Protein AF-A0A2V8BEX7-F1 (afdb_monomer_lite)

Secondary structure (DSSP, 8-state):
---------------------PPPTHHHHHHHHHHHHHHHHHHHHHHHHT-------PPEEEEETTTTEEEEESSPPEEEEEEEEPTTS-EEEEEEEEEEETTEEEEEEEE--TTHHHHHHHHHHHHHHTT--GGGG---HHHHHHHHHHHHTT-

pLDDT: mean 79.44, std 22.46, range [29.56, 97.81]

Foldseek 3Di:
DDDDDDDDDDDDDDDDDDDDDDPDPVVVVVVVVVVVVVVVVVVVVVVVVVPDDPPPLDWDFDADPPLGDTDTDSDFWDKDWDWDQFPVGDTFIKIKTWDDDPPDIDIDIGTDLVCLQVRLVVQLVVCVVVVHDDPSSDRCSVVRVVCRVVRVVVD

Sequence (155 aa):
MSVSSERTSARDRQVSARSLFCLDHDDVKSLGGYIMRRISVMTAALILFLSGPSFAQEWIQYASRTDFFGVNFPSEPRVKDIVYSTEYGITLPGRVYSVENGPNRYSVTVVDYKDAERIHTARVEQCRKNGGEGDACQNDWRVDVQGAIVHASWK

Structure (mmCIF, N/CA/C/O backbone):
data_AF-A0A2V8BEX7-F1
#
_entry.id   AF-A0A2V8BEX7-F1
#
loop_
_atom_site.group_PDB
_atom_site.id
_atom_site.type_symbol
_atom_site.label_atom_id
_atom_site.label_alt_id
_atom_site.label_comp_id
_atom_site.label_asym_id
_atom_site.label_entity_id
_atom_site.label_seq_id
_atom_site.pdbx_PDB_ins_code
_atom_site.Cartn_x
_atom_site.Cartn_y
_atom_site.Cartn_z
_atom_site.occupancy
_atom_site.B_iso_or_equiv
_atom_site.auth_seq_id
_atom_site.auth_comp_id
_atom_site.auth_asym_id
_atom_site.auth_atom_id
_atom_site.pdbx_PDB_model_num
ATOM 1 N N . MET A 1 1 ? -91.916 -42.339 84.591 1.00 39.34 1 MET A N 1
ATOM 2 C CA . MET A 1 1 ? -90.718 -43.079 85.036 1.00 39.34 1 MET A CA 1
ATOM 3 C C . MET A 1 1 ? -89.620 -42.043 85.190 1.00 39.34 1 MET A C 1
ATOM 5 O O . MET A 1 1 ? -89.171 -41.519 84.188 1.00 39.34 1 MET A O 1
ATOM 9 N N . SER A 1 2 ? -89.434 -41.466 86.378 1.00 29.56 2 SER A N 1
ATOM 10 C CA . SER A 1 2 ? -88.770 -42.103 87.533 1.00 29.56 2 SER A CA 1
ATOM 11 C C . SER A 1 2 ? -87.310 -42.406 87.163 1.00 29.56 2 SER A C 1
ATOM 13 O O . SER A 1 2 ? -87.094 -43.092 86.179 1.00 29.56 2 SER A O 1
ATOM 15 N N . VAL A 1 3 ? -86.269 -41.987 87.877 1.00 36.22 3 VAL A N 1
ATOM 16 C CA . VAL A 1 3 ? -86.172 -41.590 89.284 1.00 36.22 3 VAL A CA 1
ATOM 17 C C . VAL A 1 3 ? -84.700 -41.194 89.540 1.00 36.22 3 VAL A C 1
ATOM 19 O O . VAL A 1 3 ? -83.822 -41.767 88.906 1.00 36.22 3 VAL A O 1
ATOM 22 N N . SER A 1 4 ? -84.484 -40.268 90.484 1.00 32.12 4 SER A N 1
ATOM 23 C CA . SER A 1 4 ? -83.349 -40.169 91.432 1.00 32.12 4 SER A CA 1
ATOM 24 C C . SER A 1 4 ? -81.902 -39.980 90.945 1.00 32.12 4 SER A C 1
ATOM 26 O O . SER A 1 4 ? -81.441 -40.651 90.038 1.00 32.12 4 SER A O 1
ATOM 28 N N . SER A 1 5 ? -81.166 -39.002 91.504 1.00 33.41 5 SER A N 1
ATOM 29 C CA . SER A 1 5 ? -80.487 -39.039 92.837 1.00 33.41 5 SER A CA 1
ATOM 30 C C . SER A 1 5 ? -79.248 -39.948 92.761 1.00 33.41 5 SER A C 1
ATOM 32 O O . SER A 1 5 ? -79.346 -41.031 92.215 1.00 33.41 5 SER A O 1
ATOM 34 N N . GLU A 1 6 ? -78.040 -39.666 93.244 1.00 39.34 6 GLU A N 1
ATOM 35 C CA . GLU A 1 6 ? -77.533 -38.831 94.335 1.00 39.34 6 GLU A CA 1
ATOM 36 C C . GLU A 1 6 ? -75.98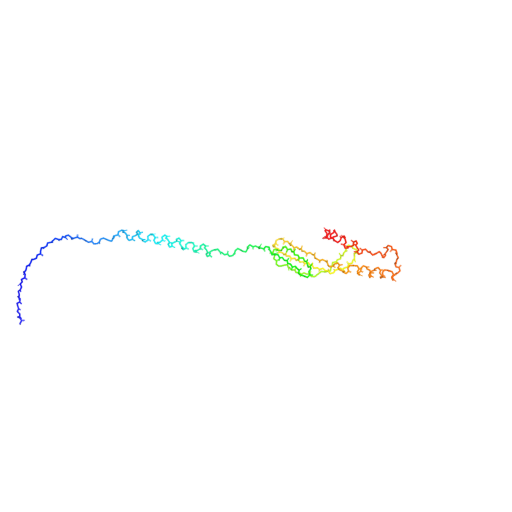0 -38.879 94.212 1.00 39.34 6 GLU A C 1
ATOM 38 O O . GLU A 1 6 ? -75.432 -39.894 93.800 1.00 39.34 6 GLU A O 1
ATOM 43 N N . ARG A 1 7 ? -75.243 -37.766 94.345 1.00 30.61 7 ARG A N 1
ATOM 44 C CA . ARG A 1 7 ? -74.437 -37.377 95.530 1.00 30.61 7 ARG A CA 1
ATOM 45 C C . ARG A 1 7 ? -73.227 -38.284 95.849 1.00 30.61 7 ARG A C 1
ATOM 47 O O . ARG A 1 7 ? -73.402 -39.398 96.316 1.00 30.61 7 ARG A O 1
ATOM 54 N N . THR A 1 8 ? -72.008 -37.736 95.722 1.00 35.47 8 THR A N 1
ATOM 55 C CA . THR A 1 8 ? -70.856 -37.771 96.678 1.00 35.47 8 THR A CA 1
ATOM 56 C C . THR A 1 8 ? -69.641 -37.099 95.986 1.00 35.47 8 THR A C 1
ATOM 58 O O . THR A 1 8 ? -69.356 -37.409 94.841 1.00 35.47 8 THR A O 1
ATOM 61 N N . SER A 1 9 ? -69.049 -35.987 96.463 1.00 32.09 9 SER A N 1
ATOM 62 C CA . SER A 1 9 ? -68.231 -35.788 97.685 1.00 32.09 9 SER A CA 1
ATOM 63 C C . SER A 1 9 ? -66.954 -36.656 97.640 1.00 32.09 9 SER A C 1
ATOM 65 O O . SER A 1 9 ? -67.093 -37.860 97.529 1.00 32.09 9 SER A O 1
ATOM 67 N N . ALA A 1 10 ? -65.701 -36.190 97.724 1.00 34.59 10 ALA A N 1
ATOM 68 C CA . ALA A 1 10 ? -65.135 -34.939 98.217 1.00 34.59 10 ALA A CA 1
ATOM 69 C C . ALA A 1 10 ? -63.669 -34.751 97.735 1.00 34.59 10 ALA A C 1
ATOM 71 O O . ALA A 1 10 ? -62.983 -35.724 97.458 1.00 34.59 10 ALA A O 1
ATOM 72 N N . ARG A 1 11 ? -63.235 -33.478 97.719 1.00 35.12 11 ARG A N 1
ATOM 73 C CA . ARG A 1 11 ? -61.923 -32.893 98.107 1.00 35.12 11 ARG A CA 1
ATOM 74 C C . ARG A 1 11 ? -60.600 -33.637 97.836 1.00 35.12 11 ARG A C 1
ATOM 76 O O . ARG A 1 11 ? -60.308 -34.614 98.500 1.00 35.12 11 ARG A O 1
ATOM 83 N N . ASP A 1 12 ? -59.725 -32.955 97.090 1.00 37.94 12 ASP A N 1
ATOM 84 C CA . ASP A 1 12 ? -58.493 -32.305 97.601 1.00 37.94 12 ASP A CA 1
ATOM 85 C C . ASP A 1 12 ? -58.117 -31.142 96.646 1.00 37.94 12 ASP A C 1
ATOM 87 O O . ASP A 1 12 ? -58.040 -31.330 95.437 1.00 37.94 12 ASP A O 1
ATOM 91 N N . ARG A 1 13 ? -58.249 -29.856 97.030 1.00 38.00 13 ARG A N 1
ATOM 92 C CA . ARG A 1 13 ? -57.177 -28.930 97.498 1.00 38.00 13 ARG A CA 1
ATOM 93 C C . ARG A 1 13 ? -55.795 -29.243 96.887 1.00 38.00 13 ARG A C 1
ATOM 95 O O . ARG A 1 13 ? -55.316 -30.347 97.031 1.00 38.00 13 ARG A O 1
ATOM 102 N N . GLN A 1 14 ? -55.054 -28.323 96.265 1.00 34.56 14 GLN A N 1
ATOM 103 C CA . GLN A 1 14 ? -54.941 -26.880 96.493 1.00 34.56 14 GLN A CA 1
ATOM 104 C C . GLN A 1 14 ? -54.053 -26.241 95.396 1.00 34.56 14 GLN A C 1
ATOM 106 O O . GLN A 1 14 ? -53.056 -26.845 95.028 1.00 34.56 14 GLN A O 1
ATOM 111 N N . VAL A 1 15 ? -54.364 -24.980 95.034 1.00 36.00 15 VAL A N 1
ATOM 112 C CA . VAL A 1 15 ? -53.428 -23.878 94.657 1.00 36.00 15 VAL A CA 1
ATOM 113 C C . VAL A 1 15 ? -52.703 -24.058 93.299 1.00 36.00 15 VAL A C 1
ATOM 115 O O . VAL A 1 15 ? -52.021 -25.038 93.080 1.00 36.00 15 VAL A O 1
ATOM 118 N N . SER A 1 16 ? -52.784 -23.173 92.298 1.00 36.16 16 SER A N 1
ATOM 119 C CA . SER A 1 16 ? -52.528 -21.729 92.332 1.00 36.16 16 SER A CA 1
ATOM 120 C C . SER A 1 16 ? -52.896 -21.066 90.990 1.00 36.16 16 SER A C 1
ATOM 122 O O . SER A 1 16 ? -52.659 -21.661 89.947 1.00 36.16 16 SER A O 1
ATOM 124 N N . ALA A 1 17 ? -53.429 -19.838 91.061 1.00 35.16 17 ALA A N 1
ATOM 125 C CA . ALA A 1 17 ? -53.391 -18.715 90.098 1.00 35.16 17 ALA A CA 1
ATOM 126 C C . ALA A 1 17 ? -53.402 -19.008 88.572 1.00 35.16 17 ALA A C 1
ATOM 128 O O . ALA A 1 17 ? -52.445 -19.523 88.013 1.00 35.16 17 ALA A O 1
ATOM 129 N N . ARG A 1 18 ? -54.495 -18.691 87.846 1.00 37.91 18 ARG A N 1
ATOM 130 C CA . ARG A 1 18 ? -54.720 -17.415 87.100 1.00 37.91 18 ARG A CA 1
ATOM 131 C C . ARG A 1 18 ? -53.495 -17.002 86.259 1.00 37.91 18 ARG A C 1
ATOM 133 O O . ARG A 1 18 ? -52.472 -16.666 86.827 1.00 37.91 18 ARG A O 1
ATOM 140 N N . SER A 1 19 ? -53.568 -16.889 84.931 1.00 37.59 19 SER A N 1
ATOM 141 C CA . SER A 1 19 ? -54.194 -15.744 84.247 1.00 37.59 19 SER A CA 1
ATOM 142 C C . SER A 1 19 ? -53.947 -15.818 82.726 1.00 37.59 19 SER A C 1
ATOM 144 O O . SER A 1 19 ? -52.983 -16.431 82.286 1.00 37.59 19 SER A O 1
ATOM 146 N N . LEU A 1 20 ? -54.830 -15.157 81.973 1.00 37.88 20 LEU A N 1
ATOM 147 C CA . LEU A 1 20 ? -54.904 -14.952 80.521 1.00 37.88 20 LEU A CA 1
ATOM 148 C C . LEU A 1 20 ? -53.563 -14.768 79.776 1.00 37.88 20 LEU A C 1
ATOM 150 O O . LEU A 1 20 ? -52.714 -13.983 80.190 1.00 37.88 20 LEU A O 1
ATOM 154 N N . PHE A 1 21 ? -53.476 -15.399 78.599 1.00 40.91 21 PHE A N 1
ATOM 155 C CA . PHE A 1 21 ? -52.478 -15.162 77.552 1.00 40.91 21 PHE A CA 1
ATOM 156 C C . PHE A 1 21 ? -52.620 -13.749 76.952 1.00 40.91 21 PHE A C 1
ATOM 158 O O . PHE A 1 21 ? -53.577 -13.469 76.229 1.00 40.91 21 PHE A O 1
ATOM 165 N N . CYS A 1 22 ? -51.643 -12.881 77.213 1.00 40.16 22 CYS A N 1
ATOM 166 C CA . CYS A 1 22 ? -51.273 -11.789 76.312 1.00 40.16 22 CYS A CA 1
ATOM 167 C C . CYS A 1 22 ? -50.301 -12.360 75.269 1.00 40.16 22 CYS A C 1
ATOM 169 O O . CYS A 1 22 ? -49.424 -13.142 75.629 1.00 40.16 22 CYS A O 1
ATOM 171 N N . LEU A 1 23 ? -50.461 -11.999 73.992 1.00 43.62 23 LEU A N 1
ATOM 172 C CA . LEU A 1 23 ? -49.490 -12.348 72.951 1.00 43.62 23 LEU A CA 1
ATOM 173 C C . LEU A 1 23 ? -48.137 -11.719 73.295 1.00 43.62 23 LEU A C 1
ATOM 175 O O . LEU A 1 23 ? -48.050 -10.516 73.550 1.00 43.62 23 LEU A O 1
ATOM 179 N N . ASP A 1 24 ? -47.121 -12.570 73.346 1.00 43.44 24 ASP A N 1
ATOM 180 C CA . ASP A 1 24 ? -45.777 -12.241 73.786 1.00 43.44 24 ASP A CA 1
ATOM 181 C C . ASP A 1 24 ? -45.043 -11.370 72.745 1.00 43.44 24 ASP A C 1
ATOM 183 O O . ASP A 1 24 ? -45.212 -11.513 71.533 1.00 43.44 24 ASP A O 1
ATOM 187 N N . HIS A 1 25 ? -44.243 -10.423 73.230 1.00 46.72 25 HIS A N 1
ATOM 188 C CA . HIS A 1 25 ? -43.478 -9.452 72.444 1.00 46.72 25 HIS A CA 1
ATOM 189 C C . HIS A 1 25 ? -42.249 -10.089 71.756 1.00 46.72 25 HIS A C 1
ATOM 191 O O . HIS A 1 25 ? -41.618 -9.463 70.897 1.00 46.72 25 HIS A O 1
ATOM 197 N N . ASP A 1 26 ? -41.916 -11.335 72.102 1.00 50.94 26 ASP A N 1
ATOM 198 C CA . ASP A 1 26 ? -40.718 -12.028 71.627 1.00 50.94 26 ASP A CA 1
ATOM 199 C C . ASP A 1 26 ? -40.809 -12.588 70.189 1.00 50.94 26 ASP A C 1
ATOM 201 O O . ASP A 1 26 ? -39.773 -12.760 69.537 1.00 50.94 26 ASP A O 1
ATOM 205 N N . ASP A 1 27 ? -42.006 -12.744 69.608 1.00 48.22 27 ASP A N 1
ATOM 206 C CA . ASP A 1 27 ? -42.163 -13.177 68.204 1.00 48.22 27 ASP A CA 1
ATOM 207 C C . ASP A 1 27 ? -41.704 -12.112 67.183 1.00 48.22 27 ASP A C 1
ATOM 209 O O . ASP A 1 27 ? -41.227 -12.435 66.090 1.00 48.22 27 ASP A O 1
ATOM 213 N N . VAL A 1 28 ? -41.763 -10.822 67.537 1.00 49.16 28 VAL A N 1
ATOM 214 C CA . VAL A 1 28 ? -41.407 -9.714 66.624 1.00 49.16 28 VAL A CA 1
ATOM 215 C C . VAL A 1 28 ? -39.890 -9.599 66.424 1.00 49.16 28 VAL A C 1
ATOM 217 O O . VAL A 1 28 ? -39.423 -9.294 65.323 1.00 49.16 28 VAL A O 1
ATOM 220 N N . LYS A 1 29 ? -39.093 -9.885 67.463 1.00 47.31 29 LYS A N 1
ATOM 221 C CA . LYS A 1 29 ? -37.620 -9.811 67.390 1.00 47.31 29 LYS A CA 1
ATOM 222 C C . LYS A 1 29 ? -37.028 -10.939 66.551 1.00 47.31 29 LYS A C 1
ATOM 224 O O . LYS A 1 29 ? -36.067 -10.712 65.817 1.00 47.31 29 LYS A O 1
ATOM 229 N N . SER A 1 30 ? -37.630 -12.127 66.630 1.00 47.28 30 SER A N 1
ATOM 230 C CA . SER A 1 30 ? -37.234 -13.304 65.858 1.00 47.28 30 SER A CA 1
ATOM 231 C C . SER A 1 30 ? -37.358 -13.018 64.357 1.00 47.28 30 SER A C 1
ATOM 233 O O . SER A 1 30 ? -36.361 -13.106 63.641 1.00 47.28 30 SER A O 1
ATOM 235 N N . LEU A 1 31 ? -38.512 -12.520 63.883 1.00 52.56 31 LEU A N 1
ATOM 236 C CA . LEU A 1 31 ? -38.722 -12.168 62.469 1.00 52.56 31 LEU A CA 1
ATOM 237 C C . LEU A 1 31 ? -37.717 -11.133 61.926 1.00 52.56 31 LEU A C 1
ATOM 239 O O . LEU A 1 31 ? -37.268 -11.272 60.787 1.00 52.56 31 LEU A O 1
ATOM 243 N N . GLY A 1 32 ? -37.316 -10.135 62.720 1.00 52.88 32 GLY A N 1
ATOM 244 C CA . GLY A 1 32 ? -36.394 -9.077 62.283 1.00 52.88 32 GLY A CA 1
ATOM 245 C C . GLY A 1 32 ? -35.014 -9.585 61.836 1.00 52.88 32 GLY A C 1
ATOM 246 O O . GLY A 1 32 ? -34.455 -9.078 60.861 1.00 52.88 32 GLY A O 1
ATOM 247 N N . GLY A 1 33 ? -34.490 -10.632 62.483 1.00 57.06 33 GLY A N 1
ATOM 248 C CA . GLY A 1 33 ? -33.195 -11.235 62.142 1.00 57.06 33 GLY A CA 1
ATOM 249 C C . GLY A 1 33 ? -33.215 -12.039 60.836 1.00 57.06 33 GLY A C 1
ATOM 250 O O . GLY A 1 33 ? -32.315 -11.905 60.002 1.00 57.06 33 GLY A O 1
ATOM 251 N N . TYR A 1 34 ? -34.268 -12.834 60.608 1.00 59.47 34 TYR A N 1
ATOM 252 C CA . TYR A 1 34 ? -34.429 -13.585 59.354 1.00 59.47 34 TYR A CA 1
ATOM 253 C C . TYR A 1 34 ? -34.734 -12.650 58.179 1.00 59.47 34 TYR A C 1
ATOM 255 O O . TYR A 1 34 ? -34.225 -12.868 57.079 1.00 59.47 34 TYR A O 1
ATOM 263 N N . ILE A 1 35 ? -35.518 -11.591 58.407 1.00 62.81 35 ILE A N 1
ATOM 264 C CA . ILE A 1 35 ? -35.879 -10.595 57.391 1.00 62.81 35 ILE A CA 1
ATOM 265 C C . ILE A 1 35 ? -34.654 -9.772 56.964 1.00 62.81 35 ILE A C 1
ATOM 267 O O . ILE A 1 35 ? -34.419 -9.652 55.764 1.00 62.81 35 ILE A O 1
ATOM 271 N N . MET A 1 36 ? -33.809 -9.291 57.888 1.00 57.88 36 MET A N 1
ATOM 272 C CA . MET A 1 36 ? -32.587 -8.541 57.531 1.00 57.88 36 MET A CA 1
ATOM 273 C C . MET A 1 36 ? -31.606 -9.368 56.688 1.00 57.88 36 MET A C 1
ATOM 275 O O . MET A 1 36 ? -31.071 -8.879 55.691 1.00 57.88 36 MET A O 1
ATOM 279 N N . ARG A 1 37 ? -31.424 -10.651 57.028 1.00 67.50 37 ARG A N 1
ATOM 280 C CA . ARG A 1 37 ? -30.571 -11.573 56.263 1.00 67.50 37 ARG A CA 1
ATOM 281 C C . ARG A 1 37 ? -31.147 -11.875 54.877 1.00 67.50 37 ARG A C 1
ATOM 283 O O . ARG A 1 37 ? -30.396 -11.961 53.913 1.00 67.50 37 ARG A O 1
ATOM 290 N N . ARG A 1 38 ? -32.471 -12.014 54.753 1.00 67.62 38 ARG A N 1
ATOM 291 C CA . ARG A 1 38 ? -33.133 -12.268 53.461 1.00 67.62 38 ARG A CA 1
ATOM 292 C C . ARG A 1 38 ? -33.143 -11.037 52.564 1.00 67.62 38 ARG A C 1
ATOM 294 O O . ARG A 1 38 ? -32.867 -11.181 51.381 1.00 67.62 38 ARG A O 1
ATOM 301 N N . ILE A 1 39 ? -33.399 -9.849 53.111 1.00 75.94 39 ILE A N 1
ATOM 302 C CA . ILE A 1 39 ? -33.344 -8.592 52.354 1.00 75.94 39 ILE A CA 1
ATOM 303 C C . ILE A 1 39 ? -31.930 -8.372 51.820 1.00 75.94 39 ILE A C 1
ATOM 305 O O . ILE A 1 39 ? -31.790 -8.085 50.639 1.00 75.94 39 ILE A O 1
ATOM 309 N N . SER A 1 40 ? -30.896 -8.592 52.642 1.00 72.81 40 SER A N 1
ATOM 310 C CA . SER A 1 40 ? -29.493 -8.476 52.219 1.00 72.81 40 SER A CA 1
ATOM 311 C C . SER A 1 40 ? -29.121 -9.453 51.096 1.00 72.81 40 SER A C 1
ATOM 313 O O . SER A 1 40 ? -28.426 -9.073 50.156 1.00 72.81 40 SER A O 1
ATOM 315 N N . VAL A 1 41 ? -29.609 -10.697 51.152 1.00 80.44 41 VAL A N 1
ATOM 316 C CA . VAL A 1 41 ? -29.383 -11.682 50.080 1.00 80.44 41 VAL A CA 1
ATOM 317 C C . VAL A 1 41 ? -30.141 -11.298 48.808 1.00 80.44 41 VAL A C 1
ATOM 319 O O . VAL A 1 41 ? -29.602 -11.438 47.714 1.00 80.44 41 VAL A O 1
ATOM 322 N N . MET A 1 42 ? -31.363 -10.777 48.935 1.00 81.12 42 MET A N 1
ATOM 323 C CA . MET A 1 42 ? -32.168 -10.339 47.791 1.00 81.12 42 MET A CA 1
ATOM 324 C C . MET A 1 42 ? -31.580 -9.099 47.115 1.00 81.12 42 MET A C 1
ATOM 326 O O . MET A 1 42 ? -31.524 -9.056 45.889 1.00 81.12 42 MET A O 1
ATOM 330 N N . THR A 1 43 ? -31.083 -8.119 47.875 1.00 79.88 43 THR A N 1
ATOM 331 C CA . THR A 1 43 ? -30.384 -6.958 47.306 1.00 79.88 43 THR A CA 1
ATOM 332 C C . THR A 1 43 ? -29.061 -7.354 46.660 1.00 79.88 43 THR A C 1
ATOM 334 O O . THR A 1 43 ? -28.779 -6.894 45.556 1.00 79.88 43 THR A O 1
ATOM 337 N N . ALA A 1 44 ? -28.282 -8.250 47.274 1.00 80.50 44 ALA A N 1
ATOM 338 C CA . ALA A 1 44 ? -27.053 -8.767 46.670 1.00 80.50 44 ALA A CA 1
ATOM 339 C C . ALA A 1 44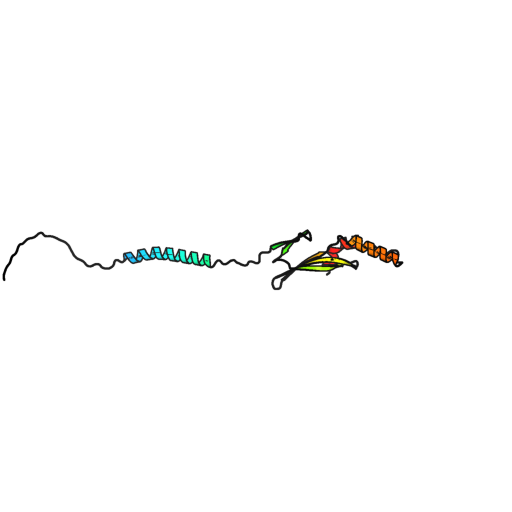 ? -27.323 -9.522 45.354 1.00 80.50 44 ALA A C 1
ATOM 341 O O . ALA A 1 44 ? -26.629 -9.301 44.362 1.00 80.50 44 ALA A O 1
ATOM 342 N N . ALA A 1 45 ? -28.362 -10.363 45.319 1.00 81.00 45 ALA A N 1
ATOM 343 C CA . ALA A 1 45 ? -28.781 -11.056 44.105 1.00 81.00 45 ALA A CA 1
ATOM 344 C C . ALA A 1 45 ? -29.218 -10.067 43.013 1.00 81.00 45 ALA A C 1
ATOM 346 O O . ALA A 1 45 ? -28.816 -10.209 41.862 1.00 81.00 45 ALA A O 1
ATOM 347 N N . LEU A 1 46 ? -29.980 -9.028 43.368 1.00 82.06 46 LEU A N 1
ATOM 348 C CA . LEU A 1 46 ? -30.447 -8.019 42.416 1.00 82.06 46 LEU A CA 1
ATOM 349 C C . LEU A 1 46 ? -29.288 -7.230 41.779 1.00 82.06 46 LEU A C 1
ATOM 351 O O . LEU A 1 46 ? -29.314 -6.981 40.578 1.00 82.06 46 LEU A O 1
ATOM 355 N N . ILE A 1 47 ? -28.247 -6.892 42.548 1.00 83.25 47 ILE A N 1
ATOM 356 C CA . ILE A 1 47 ? -27.038 -6.216 42.038 1.00 83.25 47 ILE A CA 1
ATOM 357 C C . ILE A 1 47 ? -26.270 -7.118 41.056 1.00 83.25 47 ILE A C 1
ATOM 359 O O . ILE A 1 47 ? -25.812 -6.650 40.012 1.00 83.25 47 ILE A O 1
ATOM 363 N N . LEU A 1 48 ? -26.172 -8.418 41.349 1.00 80.75 48 LEU A N 1
ATOM 364 C CA . LEU A 1 48 ? -25.558 -9.395 40.443 1.00 80.75 48 LEU A CA 1
ATOM 365 C C . LEU A 1 48 ? -26.346 -9.533 39.132 1.00 80.75 48 LEU A C 1
ATOM 367 O O . LEU A 1 48 ? -25.739 -9.603 38.070 1.00 80.75 48 LEU A O 1
ATOM 371 N N . PHE A 1 49 ? -27.681 -9.502 39.180 1.00 77.94 49 PHE A N 1
ATOM 372 C CA . PHE A 1 49 ? -28.518 -9.552 37.973 1.00 77.94 49 PHE A CA 1
ATOM 373 C C . PHE A 1 49 ? -28.485 -8.262 37.140 1.00 77.94 49 PHE A C 1
ATOM 375 O O . PHE A 1 49 ? -28.709 -8.314 35.934 1.00 77.94 49 PHE A O 1
ATOM 382 N N . LEU A 1 50 ? -28.177 -7.117 37.754 1.00 78.00 50 LEU A N 1
ATOM 383 C CA . LEU A 1 50 ? -27.986 -5.837 37.061 1.00 78.00 50 LEU A CA 1
ATOM 384 C C . LEU A 1 50 ? -26.591 -5.697 36.429 1.00 78.00 50 LEU A C 1
ATOM 386 O O . LEU A 1 50 ? -26.352 -4.750 35.679 1.00 78.00 50 LEU A O 1
ATOM 390 N N . SER A 1 51 ? -25.677 -6.637 36.692 1.00 69.81 51 SER A N 1
ATOM 391 C CA . SER A 1 51 ? -24.363 -6.702 36.047 1.00 69.81 51 SER A CA 1
ATOM 392 C C . SER A 1 51 ? -24.508 -7.248 34.620 1.00 69.81 51 SER A C 1
ATOM 394 O O . SER A 1 51 ? -24.213 -8.406 34.339 1.00 69.81 51 SER A O 1
ATOM 396 N N . GLY A 1 52 ? -25.029 -6.417 33.716 1.00 73.94 52 GLY A N 1
ATOM 397 C CA . GLY A 1 52 ? -25.054 -6.712 32.284 1.00 73.94 52 GLY A CA 1
ATOM 398 C C . GLY A 1 52 ? -23.646 -6.657 31.673 1.00 73.94 52 GLY A C 1
ATOM 399 O O . GLY A 1 52 ? -22.780 -5.953 32.200 1.00 73.94 52 GLY A O 1
ATOM 400 N N . PRO A 1 53 ? -23.389 -7.374 30.563 1.00 69.19 53 PRO A N 1
ATOM 401 C CA . PRO A 1 53 ? -22.125 -7.254 29.850 1.00 69.19 53 PRO A CA 1
ATOM 402 C C . PRO A 1 53 ? -21.922 -5.795 29.427 1.00 69.19 53 PRO A C 1
ATOM 404 O O . PRO A 1 53 ? -22.745 -5.216 28.717 1.00 69.19 53 PRO A O 1
ATOM 407 N N . SER A 1 54 ? -20.825 -5.191 29.877 1.00 67.69 54 SER A N 1
ATOM 408 C CA . SER A 1 54 ? -20.366 -3.923 29.325 1.00 67.69 54 SER A CA 1
ATOM 409 C C . SER A 1 54 ? -19.821 -4.211 27.933 1.00 67.69 54 SER A C 1
ATOM 411 O O . SER A 1 54 ? -18.819 -4.914 27.801 1.00 67.69 54 SER A O 1
ATOM 413 N N . PHE A 1 55 ? -20.456 -3.672 26.891 1.00 60.16 55 PHE A N 1
ATOM 414 C CA . PHE A 1 55 ? -19.821 -3.541 25.582 1.00 60.16 55 PHE A CA 1
ATOM 415 C C . PHE A 1 55 ? -18.738 -2.458 25.679 1.00 60.16 55 PHE A C 1
ATOM 417 O O . PHE A 1 55 ? -18.856 -1.377 25.107 1.00 60.16 55 PHE A O 1
ATOM 424 N N . ALA A 1 56 ? -17.680 -2.727 26.442 1.00 61.06 56 ALA A N 1
ATOM 425 C CA . ALA A 1 56 ? -16.420 -2.055 26.209 1.00 61.06 56 ALA A CA 1
ATOM 426 C C . ALA A 1 56 ? -16.004 -2.457 24.790 1.00 61.06 56 ALA A C 1
ATOM 428 O O . ALA A 1 56 ? -15.931 -3.647 24.489 1.00 61.06 56 ALA A O 1
ATOM 429 N N . GLN A 1 57 ? -15.819 -1.485 23.896 1.00 65.31 57 GLN A N 1
ATOM 430 C CA . GLN A 1 57 ? -15.252 -1.727 22.570 1.00 65.31 57 GLN A CA 1
ATOM 431 C C . GLN A 1 57 ? -13.820 -2.232 22.760 1.00 65.31 57 GLN A C 1
ATOM 433 O O . GLN A 1 57 ? -12.873 -1.448 22.840 1.00 65.31 57 GLN A O 1
ATOM 438 N N . GLU A 1 58 ? -13.676 -3.540 22.927 1.00 79.12 58 GLU A N 1
ATOM 439 C CA . GLU A 1 58 ? -12.377 -4.172 23.031 1.00 79.12 58 GLU A CA 1
ATOM 440 C C . GLU A 1 58 ? -11.709 -4.109 21.658 1.00 79.12 58 GLU A C 1
ATOM 442 O O . GLU A 1 58 ? -12.301 -4.465 20.637 1.00 79.12 58 GLU A O 1
ATOM 447 N N . TRP A 1 59 ? -10.478 -3.600 21.632 1.00 90.38 59 TRP A N 1
ATOM 448 C CA . TRP A 1 59 ? -9.667 -3.628 20.425 1.00 90.38 59 TRP A CA 1
ATOM 449 C C . TRP A 1 59 ? -9.335 -5.078 20.101 1.00 90.38 59 TRP A C 1
ATOM 451 O O . TRP A 1 59 ? -8.784 -5.797 20.932 1.00 90.38 59 TRP A O 1
ATOM 461 N N . ILE A 1 60 ? -9.639 -5.492 18.879 1.00 92.81 60 ILE A N 1
ATOM 462 C CA . ILE A 1 60 ? -9.293 -6.818 18.395 1.00 92.81 60 ILE A CA 1
ATOM 463 C C . ILE A 1 60 ? -7.877 -6.801 17.827 1.00 92.81 60 ILE A C 1
ATOM 465 O O . ILE A 1 60 ? -7.473 -5.856 17.145 1.00 92.81 60 ILE A O 1
ATOM 469 N N . GLN A 1 61 ? -7.132 -7.876 18.064 1.00 94.00 61 GLN A N 1
ATOM 470 C CA . GLN A 1 61 ? -5.886 -8.123 17.355 1.00 94.00 61 GLN A CA 1
ATOM 471 C C . GLN A 1 61 ? -6.216 -8.734 15.992 1.00 94.00 61 GLN A C 1
ATOM 473 O O . GLN A 1 61 ? -6.557 -9.911 15.886 1.00 94.00 61 GLN A O 1
ATOM 478 N N . TYR A 1 62 ? -6.126 -7.927 14.942 1.00 95.25 62 TYR A N 1
ATOM 479 C CA . TYR A 1 62 ? -6.354 -8.374 13.578 1.00 95.25 62 TYR A CA 1
ATOM 480 C C . TYR A 1 62 ? -5.047 -8.868 12.958 1.00 95.25 62 TYR A C 1
ATOM 482 O O . TYR A 1 62 ? -4.024 -8.187 13.024 1.00 95.25 62 TYR A O 1
ATOM 490 N N . ALA A 1 63 ? -5.082 -10.036 12.320 1.00 96.31 63 ALA A N 1
ATOM 491 C CA . ALA A 1 63 ? -3.945 -10.595 11.600 1.00 96.31 63 ALA A CA 1
ATOM 492 C C . ALA A 1 63 ? -4.362 -10.985 10.180 1.00 96.31 63 ALA A C 1
ATOM 494 O O . ALA A 1 63 ? -5.106 -11.949 9.981 1.00 96.31 63 ALA A O 1
ATOM 495 N N . SER A 1 64 ? -3.849 -10.267 9.179 1.00 95.44 64 SER A N 1
ATOM 496 C CA . SER A 1 64 ? -4.038 -10.652 7.783 1.00 95.44 64 SER A CA 1
ATOM 497 C C . SER A 1 64 ? -3.006 -11.705 7.407 1.00 95.44 64 SER A C 1
ATOM 499 O O . SER A 1 64 ? -1.818 -11.416 7.273 1.00 95.44 64 SER A O 1
ATOM 501 N N . ARG A 1 65 ? -3.464 -12.942 7.193 1.00 94.44 65 ARG A N 1
ATOM 502 C CA . ARG A 1 65 ? -2.607 -14.020 6.668 1.00 94.44 65 ARG A CA 1
ATOM 503 C C . ARG A 1 65 ? -2.203 -13.789 5.217 1.00 94.44 65 ARG A C 1
ATOM 505 O O . ARG A 1 65 ? -1.185 -14.316 4.790 1.00 94.44 65 ARG A O 1
ATOM 512 N N . THR A 1 66 ? -3.003 -13.035 4.469 1.00 93.75 66 THR A N 1
ATOM 513 C CA . THR A 1 66 ? -2.778 -12.820 3.038 1.00 93.75 66 THR A CA 1
ATOM 514 C C . THR A 1 66 ? -1.763 -11.715 2.771 1.00 93.75 66 THR A C 1
ATOM 516 O O . THR A 1 66 ? -1.048 -11.796 1.783 1.00 93.75 66 THR A O 1
ATOM 519 N N . ASP A 1 67 ? -1.708 -10.697 3.634 1.00 94.75 67 ASP A N 1
ATOM 520 C CA . ASP A 1 67 ? -0.751 -9.579 3.546 1.00 94.75 67 ASP A CA 1
ATOM 521 C C . ASP A 1 67 ? 0.360 -9.645 4.604 1.00 94.75 67 ASP A C 1
ATOM 523 O O . ASP A 1 67 ? 1.199 -8.754 4.680 1.00 94.75 67 ASP A O 1
ATOM 527 N N . PHE A 1 68 ? 0.368 -10.690 5.433 1.00 94.88 68 PHE A N 1
ATOM 528 C CA . PHE A 1 68 ? 1.403 -10.963 6.435 1.00 94.88 68 PHE A CA 1
ATOM 529 C C . PHE A 1 68 ? 1.648 -9.823 7.441 1.00 94.88 68 PHE A C 1
ATOM 531 O O . PHE A 1 68 ? 2.785 -9.581 7.843 1.00 94.88 68 PHE A O 1
ATOM 538 N N . PHE A 1 69 ? 0.587 -9.151 7.899 1.00 95.38 69 PHE A N 1
ATOM 539 C CA . PHE A 1 69 ? 0.679 -8.140 8.959 1.00 95.38 69 PHE A CA 1
ATOM 540 C C . PHE A 1 69 ? -0.299 -8.414 10.103 1.00 95.38 69 PHE A C 1
ATOM 542 O O . PHE A 1 69 ? -1.332 -9.065 9.925 1.00 95.38 69 PHE A O 1
ATOM 549 N N . GLY A 1 70 ? 0.028 -7.879 11.280 1.00 96.06 70 GLY A N 1
ATOM 550 C CA . GLY A 1 70 ? -0.843 -7.869 12.448 1.00 96.06 70 GLY A CA 1
ATOM 551 C C . GLY A 1 70 ? -0.926 -6.470 13.049 1.00 96.06 70 GLY A C 1
ATOM 552 O O . GLY A 1 70 ? 0.096 -5.804 13.204 1.00 96.06 70 GLY A O 1
ATOM 553 N N . VAL A 1 71 ? -2.135 -6.017 13.369 1.00 95.62 71 VAL A N 1
ATOM 554 C CA . VAL A 1 71 ? -2.399 -4.700 13.965 1.00 95.62 71 VAL A CA 1
ATOM 555 C C . VAL A 1 71 ? -3.675 -4.759 14.798 1.00 95.62 71 VAL A C 1
ATOM 557 O O . VAL A 1 71 ? -4.547 -5.589 14.552 1.00 95.62 71 VAL A O 1
ATOM 560 N N . ASN A 1 72 ? -3.809 -3.869 15.774 1.00 95.19 72 ASN A N 1
ATOM 561 C CA . ASN A 1 72 ? -5.048 -3.764 16.532 1.00 95.19 72 ASN A CA 1
ATOM 562 C C . ASN A 1 72 ? -6.045 -2.861 15.794 1.00 95.19 72 ASN A C 1
ATOM 564 O O . ASN A 1 72 ? -5.686 -1.767 15.359 1.00 95.19 72 ASN A O 1
ATOM 568 N N . PHE A 1 73 ? -7.299 -3.298 15.698 1.00 95.19 73 PHE A N 1
ATOM 569 C CA . PHE A 1 73 ? -8.419 -2.505 15.190 1.00 95.19 73 PHE A CA 1
ATOM 570 C C . PHE A 1 73 ? -9.558 -2.476 16.220 1.00 95.19 73 PHE A C 1
ATOM 572 O O . PHE A 1 73 ? -9.685 -3.403 17.014 1.00 95.19 73 PHE A O 1
ATOM 579 N N . PRO A 1 74 ? -10.425 -1.449 16.218 1.00 93.81 74 PRO A N 1
ATOM 580 C CA . PRO A 1 74 ? -11.558 -1.401 17.143 1.00 93.81 74 PRO A CA 1
ATOM 581 C C . PRO A 1 74 ? -12.694 -2.380 16.789 1.00 93.81 74 PRO A C 1
ATOM 583 O O . PRO A 1 74 ? -13.597 -2.580 17.594 1.00 93.81 74 PRO A O 1
ATOM 586 N N . SER A 1 75 ? -12.682 -2.960 15.588 1.00 92.69 75 SER A N 1
ATOM 587 C CA . SER A 1 75 ? -13.574 -4.036 15.143 1.00 92.69 75 SER A CA 1
ATOM 588 C C . SER A 1 75 ? -13.008 -4.690 13.876 1.00 92.69 75 SER A C 1
ATOM 590 O O . SER A 1 75 ? -11.955 -4.277 13.387 1.00 92.69 75 SER A O 1
ATOM 592 N N . GLU A 1 76 ? -13.685 -5.713 13.347 1.00 93.81 76 GLU A N 1
ATOM 593 C CA . GLU A 1 76 ? -13.270 -6.389 12.112 1.00 93.81 76 GLU A CA 1
ATOM 594 C C . GLU A 1 76 ? -13.203 -5.387 10.937 1.00 93.81 76 GLU A C 1
ATOM 596 O O . GLU A 1 76 ? -14.213 -4.745 10.615 1.00 93.81 76 GLU A O 1
ATOM 601 N N . PRO A 1 77 ? -12.037 -5.220 10.284 1.00 96.00 77 PRO A N 1
ATOM 602 C CA . PRO A 1 77 ? -11.880 -4.259 9.204 1.00 96.00 77 PRO A CA 1
ATOM 603 C C . PRO A 1 77 ? -12.599 -4.699 7.932 1.00 96.00 77 PRO A C 1
ATOM 605 O O . PRO A 1 77 ? -12.566 -5.858 7.522 1.00 96.00 77 PRO A O 1
ATOM 608 N N . ARG A 1 78 ? -13.180 -3.726 7.226 1.00 96.19 78 ARG A N 1
ATOM 609 C CA . ARG A 1 78 ? -13.627 -3.913 5.845 1.00 96.19 78 ARG A CA 1
ATOM 610 C C . ARG A 1 78 ? -12.405 -3.916 4.939 1.00 96.19 78 ARG A C 1
ATOM 612 O O . ARG A 1 78 ? -11.660 -2.935 4.918 1.00 96.19 78 ARG A O 1
ATOM 619 N N . VAL A 1 79 ? -12.233 -5.000 4.191 1.00 97.25 79 VAL A N 1
ATOM 620 C CA . VAL A 1 79 ? -11.139 -5.173 3.231 1.00 97.25 79 VAL A CA 1
ATOM 621 C C . VAL A 1 79 ? -11.625 -4.790 1.840 1.00 97.25 79 VAL A C 1
ATOM 623 O O . VAL A 1 79 ? -12.674 -5.257 1.396 1.00 97.25 79 VAL A O 1
ATOM 626 N N . LYS A 1 80 ? -10.868 -3.939 1.152 1.00 97.69 80 LYS A N 1
ATOM 627 C CA . LYS A 1 80 ? -11.144 -3.531 -0.225 1.00 97.69 80 LYS A CA 1
ATOM 628 C C . LYS A 1 80 ? -9.875 -3.605 -1.063 1.00 97.69 80 LYS A C 1
ATOM 630 O O . LYS A 1 80 ? -8.882 -2.973 -0.711 1.00 97.69 80 LYS A O 1
ATOM 635 N N . ASP A 1 81 ? -9.944 -4.305 -2.189 1.00 97.75 81 AS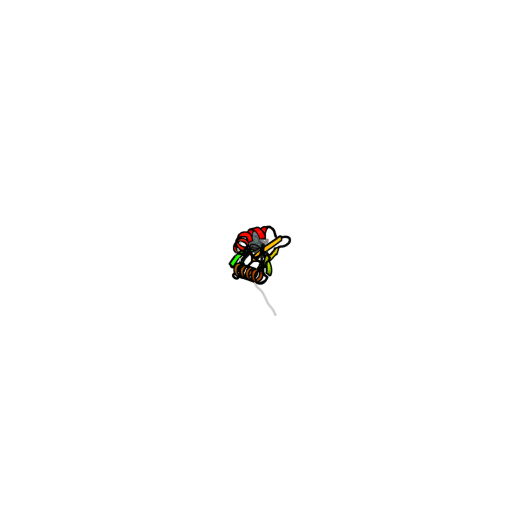P A N 1
ATOM 636 C CA . ASP A 1 81 ? -8.874 -4.299 -3.186 1.00 97.75 81 ASP A CA 1
ATOM 637 C C . ASP A 1 81 ? -8.800 -2.938 -3.889 1.00 97.75 81 ASP A C 1
ATOM 639 O O . ASP A 1 81 ? -9.817 -2.309 -4.209 1.00 97.75 81 ASP A O 1
ATOM 643 N N . ILE A 1 82 ? -7.577 -2.476 -4.121 1.00 96.81 82 ILE A N 1
ATOM 644 C CA . ILE A 1 82 ? -7.267 -1.212 -4.779 1.00 96.81 82 ILE A CA 1
ATOM 645 C C . ILE A 1 82 ? -6.167 -1.400 -5.820 1.00 96.81 82 ILE A C 1
ATOM 647 O O . ILE A 1 82 ? -5.342 -2.309 -5.740 1.00 96.81 82 ILE A O 1
ATOM 651 N N . VAL A 1 83 ? -6.135 -0.478 -6.777 1.00 97.00 83 VAL A N 1
ATOM 652 C CA . VAL A 1 83 ? -4.987 -0.277 -7.659 1.00 97.00 83 VAL A CA 1
ATOM 653 C C . VAL A 1 83 ? -4.230 0.940 -7.143 1.00 97.00 83 VAL A C 1
ATOM 655 O O . VAL A 1 83 ? -4.795 2.029 -7.043 1.00 97.00 83 VAL A O 1
ATOM 658 N N . TYR A 1 84 ? -2.967 0.748 -6.783 1.00 95.81 84 TYR A N 1
ATOM 659 C CA . TYR A 1 84 ? -2.104 1.780 -6.229 1.00 95.81 84 TYR A CA 1
ATOM 660 C C . TYR A 1 84 ? -1.127 2.284 -7.293 1.00 95.81 84 TYR A C 1
ATOM 662 O O . TYR A 1 84 ? -0.398 1.496 -7.889 1.00 95.81 84 TYR A O 1
ATOM 670 N N . SER A 1 85 ? -1.108 3.597 -7.526 1.00 95.25 85 SER A N 1
ATOM 671 C CA . SER A 1 85 ? -0.090 4.238 -8.367 1.00 95.25 85 SER A CA 1
ATOM 672 C C . SER A 1 85 ? 1.104 4.630 -7.510 1.00 95.25 85 SER A C 1
ATOM 674 O O . SER A 1 85 ? 0.928 5.415 -6.569 1.00 95.25 85 SER A O 1
ATOM 676 N N . THR A 1 86 ? 2.281 4.119 -7.867 1.00 95.25 86 THR A N 1
ATOM 677 C CA . THR A 1 86 ? 3.551 4.441 -7.205 1.00 95.25 86 THR A CA 1
ATOM 678 C C . THR A 1 86 ? 4.092 5.798 -7.650 1.00 95.25 86 THR A C 1
ATOM 680 O O . THR A 1 86 ? 3.560 6.413 -8.582 1.00 95.25 86 THR A O 1
ATOM 683 N N . GLU A 1 87 ? 5.149 6.265 -6.984 1.00 93.12 87 GLU A N 1
ATOM 684 C CA . GLU A 1 87 ? 5.833 7.520 -7.311 1.00 93.12 87 GLU A CA 1
ATOM 685 C C . GLU A 1 87 ? 6.360 7.509 -8.746 1.00 93.12 87 GLU A C 1
ATOM 687 O O . GLU A 1 87 ? 6.189 8.470 -9.494 1.00 93.12 87 GLU A O 1
ATOM 692 N N . TYR A 1 88 ? 6.925 6.374 -9.156 1.00 92.44 88 TYR A N 1
ATOM 693 C CA . TYR A 1 88 ? 7.508 6.203 -10.479 1.00 92.44 88 TYR A CA 1
ATOM 694 C C . TYR A 1 88 ? 6.481 5.775 -11.532 1.00 92.44 88 TYR A C 1
ATOM 696 O O . TYR A 1 88 ? 6.863 5.326 -12.611 1.00 92.44 88 TYR A O 1
ATOM 704 N N . GLY A 1 89 ? 5.181 5.918 -11.260 1.00 90.69 89 GLY A N 1
ATOM 705 C CA . GLY A 1 89 ? 4.122 5.813 -12.266 1.00 90.69 89 GLY A CA 1
ATOM 706 C C . GLY A 1 89 ? 3.801 4.394 -12.740 1.00 90.69 89 GLY A C 1
ATOM 707 O O . GLY A 1 89 ? 3.201 4.236 -13.805 1.00 90.69 89 GLY A O 1
ATOM 708 N N . ILE A 1 90 ? 4.182 3.358 -11.987 1.00 94.81 90 ILE A N 1
ATOM 709 C CA . ILE A 1 90 ? 3.642 2.008 -12.199 1.00 94.81 90 ILE A CA 1
ATOM 710 C C . ILE A 1 90 ? 2.381 1.804 -11.357 1.00 94.81 90 ILE A C 1
ATOM 712 O O . ILE A 1 90 ? 2.137 2.513 -10.379 1.00 94.81 90 ILE A O 1
ATOM 716 N N . THR A 1 91 ? 1.565 0.826 -11.748 1.00 95.94 91 THR A N 1
ATOM 717 C CA . THR A 1 91 ? 0.374 0.429 -10.992 1.00 95.94 91 THR A CA 1
ATOM 718 C C . THR A 1 91 ? 0.596 -0.929 -10.348 1.00 95.94 91 THR A C 1
ATOM 720 O O . THR A 1 91 ? 1.046 -1.871 -11.000 1.00 95.94 91 THR A O 1
ATOM 723 N N . LEU A 1 92 ? 0.288 -1.013 -9.058 1.00 97.00 92 LEU A N 1
ATOM 724 C CA . LEU A 1 92 ? 0.458 -2.204 -8.238 1.00 97.00 92 LEU A CA 1
ATOM 725 C C . LEU A 1 92 ? -0.867 -2.581 -7.569 1.00 97.00 92 LEU A C 1
ATOM 727 O O . LEU A 1 92 ? -1.663 -1.694 -7.237 1.00 97.00 92 LEU A O 1
ATOM 731 N N . PRO A 1 93 ? -1.131 -3.879 -7.356 1.00 97.50 93 PRO A N 1
ATOM 732 C CA . PRO A 1 93 ? -2.266 -4.302 -6.556 1.00 97.50 93 PRO A CA 1
ATOM 733 C C . PRO A 1 93 ? -2.029 -3.959 -5.081 1.00 97.50 93 PRO A C 1
ATOM 735 O O . PRO A 1 93 ? -0.912 -4.030 -4.564 1.00 97.50 93 PRO A O 1
ATOM 738 N N . GLY A 1 94 ? -3.097 -3.594 -4.384 1.00 96.75 94 GLY A N 1
ATOM 739 C CA . GLY A 1 94 ? -3.062 -3.348 -2.952 1.00 96.75 94 GLY A CA 1
ATOM 740 C C . GLY A 1 94 ? -4.415 -3.576 -2.302 1.00 96.75 94 GLY A C 1
ATOM 741 O O . GLY A 1 94 ? -5.416 -3.823 -2.973 1.00 96.75 94 GLY A O 1
ATOM 742 N N . ARG A 1 95 ? -4.448 -3.471 -0.978 1.00 97.81 95 ARG A N 1
ATOM 743 C CA . ARG A 1 95 ? -5.645 -3.626 -0.156 1.00 97.81 95 ARG A CA 1
ATOM 744 C C . ARG A 1 95 ? -5.724 -2.545 0.899 1.00 97.81 95 ARG A C 1
ATOM 746 O O . ARG A 1 95 ? -4.724 -2.194 1.516 1.00 97.81 95 ARG A O 1
ATOM 7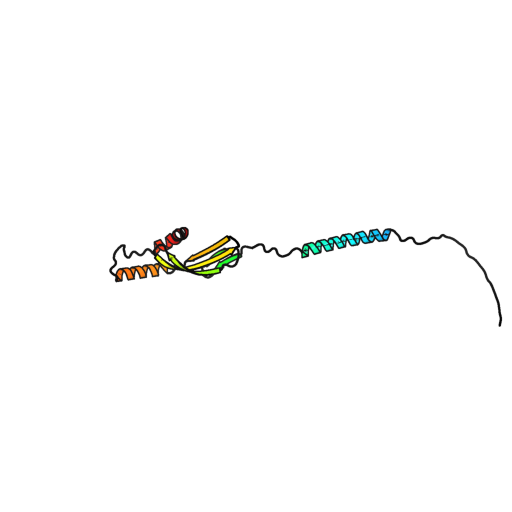53 N N . VAL A 1 96 ? -6.935 -2.054 1.128 1.00 97.38 96 VAL A N 1
ATOM 754 C CA . VAL A 1 96 ? -7.255 -1.142 2.224 1.00 97.38 96 VAL A CA 1
ATOM 755 C C . VAL A 1 96 ? -8.115 -1.882 3.235 1.00 97.38 96 VAL A C 1
ATOM 757 O O . VAL A 1 96 ? -9.202 -2.358 2.913 1.00 97.38 96 VAL A O 1
ATOM 760 N N . TYR A 1 97 ? -7.622 -1.943 4.464 1.00 97.56 97 TYR A N 1
ATOM 761 C CA . TYR A 1 97 ? -8.307 -2.441 5.647 1.00 97.56 97 TYR A CA 1
ATOM 762 C C . TYR A 1 97 ? -8.817 -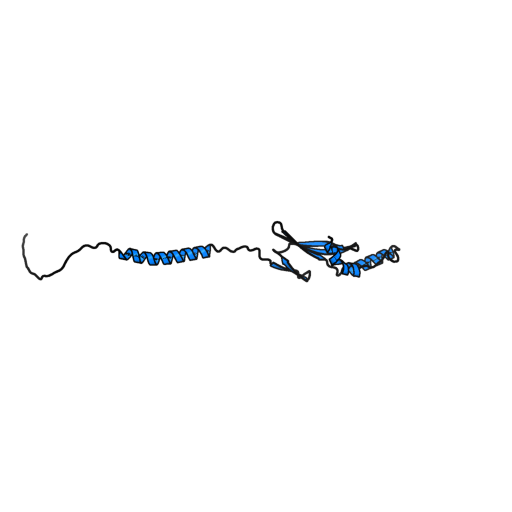1.231 6.411 1.00 97.56 97 TYR A C 1
ATOM 764 O O . TYR A 1 97 ? -8.009 -0.413 6.839 1.00 97.56 97 TYR A O 1
ATOM 772 N N . SER A 1 98 ? -10.131 -1.074 6.556 1.00 96.88 98 SER A N 1
ATOM 773 C CA . SER A 1 98 ? -10.710 0.134 7.155 1.00 96.88 98 SER A CA 1
ATOM 774 C C . SER A 1 98 ? -11.790 -0.163 8.186 1.00 96.88 98 SER A C 1
ATOM 776 O O . SER A 1 98 ? -12.610 -1.063 8.004 1.00 96.88 98 SER A O 1
ATOM 778 N N . VAL A 1 99 ? -11.802 0.628 9.257 1.00 96.56 99 VAL A N 1
ATOM 779 C CA . VAL A 1 99 ? -12.813 0.588 10.315 1.00 96.56 99 VAL A CA 1
ATOM 780 C C . VAL A 1 99 ? -13.312 1.998 10.595 1.00 96.56 99 VAL A C 1
ATOM 782 O O . VAL A 1 99 ? -12.526 2.927 10.791 1.00 96.56 99 VAL A O 1
ATOM 785 N N . GLU A 1 100 ? -14.632 2.143 10.645 1.00 94.56 100 GLU A N 1
ATOM 786 C CA . GLU A 1 100 ? -15.309 3.337 11.144 1.00 94.56 100 GLU A CA 1
ATOM 787 C C . GLU A 1 100 ? -15.744 3.079 12.590 1.00 94.56 100 GLU A C 1
ATOM 789 O O . GLU A 1 100 ? -16.446 2.105 12.863 1.00 94.56 100 GLU A O 1
ATOM 794 N N . ASN A 1 101 ? -15.324 3.938 13.520 1.00 90.25 101 ASN A N 1
ATOM 795 C CA . ASN A 1 101 ? -15.748 3.908 14.919 1.00 90.25 101 ASN A CA 1
ATOM 796 C C . ASN A 1 101 ? -16.275 5.296 15.307 1.00 90.25 101 ASN A C 1
ATOM 798 O O . ASN A 1 101 ? -15.524 6.172 15.744 1.00 90.25 101 ASN A O 1
ATOM 802 N N . GLY A 1 102 ? -17.574 5.506 15.078 1.00 88.19 102 GLY A N 1
ATOM 803 C CA . GLY A 1 102 ? -18.221 6.802 15.260 1.00 88.19 102 GLY A CA 1
ATOM 804 C C . GLY A 1 102 ? -17.558 7.877 14.383 1.00 88.19 102 GLY A C 1
ATOM 805 O O . GLY A 1 102 ? -17.558 7.725 13.162 1.00 88.19 102 GLY A O 1
ATOM 806 N N . PRO A 1 103 ? -16.986 8.948 14.966 1.00 91.50 103 PRO A N 1
ATOM 807 C CA . PRO A 1 103 ? -16.275 9.980 14.209 1.00 91.50 103 PRO A CA 1
ATOM 808 C C . PRO A 1 103 ? -14.857 9.565 13.773 1.00 91.50 103 PRO A C 1
ATOM 810 O O . PRO A 1 103 ? -14.255 10.241 12.942 1.00 91.50 103 PRO A O 1
ATOM 813 N N . ASN A 1 104 ? -14.307 8.480 14.328 1.00 93.25 104 ASN A N 1
ATOM 814 C CA . ASN A 1 104 ? -12.932 8.060 14.078 1.00 93.25 104 ASN A CA 1
ATOM 815 C C . ASN A 1 104 ? -12.859 7.069 12.915 1.00 93.25 104 ASN A C 1
ATOM 817 O O . ASN A 1 104 ? -13.698 6.175 12.777 1.00 93.25 104 ASN A O 1
ATOM 821 N N . ARG A 1 105 ? -11.803 7.185 12.108 1.00 94.56 105 ARG A N 1
ATOM 822 C CA . ARG A 1 105 ? -11.512 6.279 10.997 1.00 94.56 105 ARG A CA 1
ATOM 823 C C . ARG A 1 105 ? -10.110 5.721 11.152 1.00 94.56 105 ARG A C 1
ATOM 825 O O . ARG A 1 105 ? -9.150 6.477 11.243 1.00 94.56 105 ARG A O 1
ATOM 832 N N . TYR A 1 106 ? -10.013 4.401 11.137 1.00 95.38 106 TYR A N 1
ATOM 833 C CA . TYR A 1 106 ? -8.748 3.682 11.154 1.00 95.38 106 TYR A CA 1
ATOM 834 C C . TYR A 1 106 ? -8.585 2.984 9.816 1.00 95.38 106 TYR A C 1
ATOM 836 O O . TYR A 1 106 ? -9.521 2.343 9.336 1.00 95.38 106 TYR A O 1
ATOM 844 N N . SER A 1 107 ? -7.410 3.104 9.209 1.00 95.62 107 SER A N 1
ATOM 845 C CA . SER A 1 107 ? -7.117 2.424 7.956 1.00 95.62 107 SER A CA 1
ATOM 846 C C . SER A 1 107 ? -5.675 1.965 7.884 1.00 95.62 107 SER A C 1
ATOM 848 O O . SER A 1 107 ? -4.769 2.696 8.276 1.00 95.62 107 SER A O 1
ATOM 850 N N . VAL A 1 108 ? -5.477 0.781 7.320 1.00 96.00 108 VAL A N 1
ATOM 851 C CA . VAL A 1 108 ? -4.173 0.257 6.924 1.00 96.00 108 VAL A CA 1
ATOM 852 C C . VAL A 1 108 ? -4.233 -0.057 5.440 1.00 96.00 108 VAL A C 1
ATOM 854 O O . VAL A 1 108 ? -5.133 -0.762 4.988 1.00 96.00 108 VAL A O 1
ATOM 857 N N . THR A 1 109 ? -3.269 0.464 4.691 1.00 96.25 109 THR A N 1
ATOM 858 C CA . THR A 1 109 ? -3.113 0.178 3.266 1.00 96.25 109 THR A CA 1
ATOM 859 C C . THR A 1 109 ? -1.879 -0.686 3.082 1.00 96.25 109 THR A C 1
ATOM 861 O O . THR A 1 109 ? -0.798 -0.322 3.538 1.00 96.25 109 THR A O 1
ATOM 864 N N . VAL A 1 110 ? -2.039 -1.815 2.402 1.00 96.81 110 VAL A N 1
ATOM 865 C CA . VAL A 1 110 ? -0.939 -2.700 2.018 1.00 96.81 110 VAL A CA 1
ATOM 866 C C . VAL A 1 110 ? -0.843 -2.709 0.501 1.00 96.81 110 VAL A C 1
ATOM 868 O O . VAL A 1 110 ? -1.852 -2.867 -0.179 1.00 96.81 110 VAL A O 1
ATOM 871 N N . VAL A 1 111 ? 0.359 -2.518 -0.033 1.00 96.44 111 VAL A N 1
ATOM 872 C CA . VAL A 1 111 ? 0.634 -2.531 -1.475 1.00 96.44 111 VAL A CA 1
ATOM 873 C C . VAL A 1 111 ? 1.649 -3.632 -1.752 1.00 96.44 111 VAL A C 1
ATOM 875 O O . VAL A 1 111 ? 2.678 -3.696 -1.079 1.00 96.44 111 VAL A O 1
ATOM 878 N N . ASP A 1 112 ? 1.366 -4.492 -2.728 1.00 96.06 112 ASP A N 1
ATOM 879 C CA . ASP A 1 112 ? 2.255 -5.590 -3.102 1.00 96.06 112 ASP A CA 1
ATOM 880 C C . ASP A 1 112 ? 3.268 -5.128 -4.162 1.00 96.06 112 ASP A C 1
ATOM 882 O O . ASP A 1 112 ? 2.936 -4.899 -5.325 1.00 96.06 112 ASP A O 1
ATOM 886 N N . TYR A 1 113 ? 4.528 -5.003 -3.742 1.00 95.94 113 TYR A N 1
ATOM 887 C CA . TYR A 1 113 ? 5.654 -4.604 -4.591 1.00 95.94 113 TYR A CA 1
ATOM 888 C C . TYR A 1 113 ? 6.388 -5.780 -5.246 1.00 95.94 113 TYR A C 1
ATOM 890 O O . TYR A 1 113 ? 7.371 -5.557 -5.954 1.00 95.94 113 TYR A O 1
ATOM 898 N N . LYS A 1 114 ? 5.939 -7.027 -5.058 1.00 95.69 114 LYS A N 1
ATOM 899 C CA . LYS A 1 114 ? 6.625 -8.221 -5.581 1.00 95.69 114 LYS A CA 1
ATOM 900 C C . LYS A 1 114 ? 6.895 -8.150 -7.086 1.00 95.69 114 LYS A C 1
ATOM 902 O O . LYS A 1 114 ? 7.931 -8.616 -7.548 1.00 95.69 114 LYS A O 1
ATOM 907 N N . ASP A 1 115 ? 5.974 -7.556 -7.839 1.00 96.56 115 ASP A N 1
ATOM 908 C CA . ASP A 1 115 ? 6.053 -7.436 -9.296 1.00 96.56 115 ASP A CA 1
ATOM 909 C C . ASP A 1 115 ? 6.682 -6.121 -9.794 1.00 96.56 115 ASP A C 1
ATOM 911 O O . ASP A 1 115 ? 6.781 -5.918 -11.006 1.00 96.56 115 ASP A O 1
ATOM 915 N N . ALA A 1 116 ? 7.130 -5.231 -8.901 1.00 96.81 116 ALA A N 1
ATOM 916 C CA . ALA A 1 116 ? 7.620 -3.904 -9.277 1.00 96.81 116 ALA A CA 1
ATOM 917 C C . ALA A 1 116 ? 8.797 -3.968 -10.267 1.00 96.81 116 ALA A C 1
ATOM 919 O O . ALA A 1 116 ? 8.758 -3.314 -11.308 1.00 96.81 116 ALA A O 1
ATOM 920 N N . GLU A 1 117 ? 9.806 -4.808 -10.006 1.00 97.06 117 GLU A N 1
ATOM 921 C CA . GLU A 1 117 ? 10.956 -4.993 -10.908 1.00 97.06 117 GLU A CA 1
ATOM 922 C C . GLU A 1 117 ? 10.525 -5.481 -12.294 1.00 97.06 117 GLU A C 1
ATOM 924 O O . GLU A 1 117 ? 10.967 -4.951 -13.316 1.00 97.06 117 GLU A O 1
ATOM 929 N N . ARG A 1 118 ? 9.619 -6.462 -12.340 1.00 97.38 118 ARG A N 1
ATOM 930 C CA . ARG A 1 118 ? 9.105 -7.030 -13.589 1.00 97.38 118 ARG A CA 1
ATOM 931 C C . ARG A 1 118 ? 8.358 -5.977 -14.409 1.00 97.38 118 ARG A C 1
ATOM 933 O O . ARG A 1 118 ? 8.572 -5.879 -15.616 1.00 97.38 118 ARG A O 1
ATOM 940 N N . ILE A 1 119 ? 7.489 -5.194 -13.770 1.00 96.69 119 ILE A N 1
ATOM 941 C CA . ILE A 1 119 ? 6.679 -4.162 -14.432 1.00 96.69 119 ILE A CA 1
ATOM 942 C C . ILE A 1 119 ? 7.563 -3.019 -14.941 1.00 96.69 119 ILE A C 1
ATOM 944 O O . ILE A 1 119 ? 7.433 -2.620 -16.100 1.00 96.69 119 ILE A O 1
ATOM 948 N N . HIS A 1 120 ? 8.496 -2.527 -14.122 1.00 96.56 120 HIS A N 1
ATOM 949 C CA . HIS A 1 120 ? 9.449 -1.496 -14.545 1.00 96.56 120 HIS A CA 1
ATOM 950 C C . HIS A 1 120 ? 10.339 -1.977 -15.693 1.00 96.56 120 HIS A C 1
ATOM 952 O O . HIS A 1 120 ? 10.522 -1.258 -16.673 1.00 96.56 120 HIS A O 1
ATOM 958 N N . THR A 1 121 ? 10.826 -3.218 -15.635 1.00 96.31 121 THR A N 1
ATOM 959 C CA . THR A 1 121 ? 11.636 -3.804 -16.714 1.00 96.31 121 THR A CA 1
ATOM 960 C C . THR A 1 121 ? 10.843 -3.894 -18.018 1.00 96.31 121 THR A C 1
ATOM 962 O O . THR A 1 121 ? 11.327 -3.444 -19.055 1.00 96.31 121 THR A O 1
ATOM 965 N N . ALA A 1 122 ? 9.592 -4.363 -17.971 1.00 96.00 122 ALA A N 1
ATOM 966 C CA . ALA A 1 122 ? 8.717 -4.399 -19.142 1.00 96.00 122 ALA A CA 1
ATOM 967 C C . ALA A 1 122 ? 8.452 -2.994 -19.721 1.00 96.00 122 ALA A C 1
ATOM 969 O O . ALA A 1 122 ? 8.443 -2.815 -20.941 1.00 96.00 122 ALA A O 1
ATOM 970 N N . ARG A 1 123 ? 8.290 -1.976 -18.863 1.00 94.75 123 ARG A N 1
ATOM 971 C CA . ARG A 1 123 ? 8.159 -0.572 -19.287 1.00 94.75 123 ARG A CA 1
ATOM 972 C C . ARG A 1 123 ? 9.407 -0.085 -20.025 1.00 94.75 123 ARG A C 1
ATOM 974 O O . ARG A 1 123 ? 9.288 0.551 -21.071 1.00 94.75 123 ARG A O 1
ATOM 981 N N . VAL A 1 124 ? 10.594 -0.400 -19.510 1.00 95.25 124 VAL A N 1
ATOM 982 C CA . VAL A 1 124 ? 11.879 -0.034 -20.127 1.00 95.25 124 VAL A CA 1
ATOM 983 C C . VAL A 1 124 ? 12.087 -0.740 -21.463 1.00 95.25 124 VAL A C 1
ATOM 985 O O . VAL A 1 124 ? 12.484 -0.106 -22.440 1.00 95.25 124 VAL A O 1
ATOM 988 N N . GLU A 1 125 ? 11.772 -2.031 -21.546 1.00 95.31 125 GLU A N 1
ATOM 989 C CA . GLU A 1 125 ? 11.813 -2.775 -22.806 1.00 95.31 125 GLU A CA 1
ATOM 990 C C . GLU A 1 125 ? 10.880 -2.165 -23.854 1.00 95.31 125 GLU A C 1
ATOM 992 O O . GLU A 1 125 ? 11.267 -2.013 -25.014 1.00 95.31 125 GLU A O 1
ATOM 997 N N . GLN A 1 126 ? 9.669 -1.773 -23.453 1.00 95.25 126 GLN A N 1
ATOM 998 C CA . GLN A 1 126 ? 8.724 -1.110 -24.345 1.00 95.25 126 GLN A CA 1
ATOM 999 C C . GLN A 1 126 ? 9.232 0.265 -24.800 1.00 95.25 126 GLN A C 1
ATOM 1001 O O . GLN A 1 126 ? 9.121 0.599 -25.977 1.00 95.25 126 GLN A O 1
ATOM 1006 N N . CYS A 1 127 ? 9.827 1.042 -23.894 1.00 95.19 127 CYS A N 1
ATOM 1007 C CA . CYS A 1 127 ? 10.439 2.333 -24.206 1.00 95.19 127 CYS A CA 1
ATOM 1008 C C . CYS A 1 127 ? 11.541 2.195 -25.271 1.00 95.19 127 CYS A C 1
ATOM 1010 O O . CYS A 1 127 ? 11.526 2.911 -26.272 1.00 95.19 127 CYS A O 1
ATOM 1012 N N . ARG A 1 128 ? 12.423 1.196 -25.127 1.00 94.75 128 ARG A 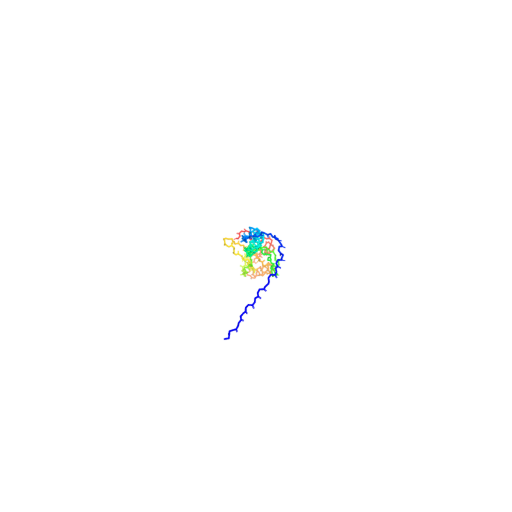N 1
ATOM 1013 C CA . ARG A 1 128 ? 13.482 0.898 -26.108 1.00 94.75 128 ARG A CA 1
ATOM 1014 C C . ARG A 1 128 ? 12.928 0.461 -27.463 1.00 94.75 128 ARG A C 1
ATOM 1016 O O . ARG A 1 128 ? 13.409 0.913 -28.495 1.00 94.75 128 ARG A O 1
ATOM 1023 N N . LYS A 1 129 ? 11.885 -0.379 -27.480 1.00 96.38 129 LYS A N 1
ATOM 1024 C CA . LYS A 1 129 ? 11.199 -0.781 -28.727 1.00 96.38 129 LYS A CA 1
ATOM 1025 C C . LYS A 1 129 ? 10.594 0.408 -29.471 1.00 96.38 129 LYS A C 1
ATOM 1027 O O . LYS A 1 129 ? 10.526 0.386 -30.694 1.00 96.38 129 LYS A O 1
ATOM 1032 N N . ASN A 1 130 ? 10.188 1.441 -28.739 1.00 96.31 130 ASN A N 1
ATOM 1033 C CA . ASN A 1 130 ? 9.635 2.670 -29.296 1.00 96.31 130 ASN A CA 1
ATOM 1034 C C . ASN A 1 130 ? 10.720 3.690 -29.713 1.00 96.31 130 ASN A C 1
ATOM 1036 O O . ASN A 1 130 ? 10.375 4.812 -30.073 1.00 96.31 130 ASN A O 1
ATOM 1040 N N . GLY A 1 131 ? 12.009 3.324 -29.666 1.00 94.56 131 GLY A N 1
ATOM 1041 C CA . GLY A 1 131 ? 13.131 4.190 -30.047 1.00 94.56 131 GLY A CA 1
ATOM 1042 C C . GLY A 1 131 ? 13.627 5.128 -28.941 1.00 94.56 131 GLY A C 1
ATOM 1043 O O . GLY A 1 131 ? 14.383 6.049 -29.230 1.00 94.56 131 GLY A O 1
ATOM 1044 N N . GLY A 1 132 ? 13.198 4.930 -27.690 1.00 93.38 132 GLY A N 1
ATOM 1045 C CA . GLY A 1 132 ? 13.735 5.666 -26.546 1.00 93.38 132 GLY A CA 1
ATOM 1046 C C . GLY A 1 132 ? 15.131 5.174 -26.148 1.00 93.38 132 GLY A C 1
ATOM 1047 O O . GLY A 1 132 ? 15.416 3.975 -26.194 1.00 93.38 132 GLY A O 1
ATOM 1048 N N . GLU A 1 133 ? 15.990 6.095 -25.711 1.00 90.38 133 GLU A N 1
ATOM 1049 C CA . GLU A 1 133 ? 17.383 5.823 -25.338 1.00 90.38 133 GLU A CA 1
ATOM 1050 C C . GLU A 1 133 ? 17.789 6.567 -24.056 1.00 90.38 133 GLU A C 1
ATOM 1052 O O . GLU A 1 133 ? 17.148 7.536 -23.644 1.00 90.38 133 GLU A O 1
ATOM 1057 N N . GLY A 1 134 ? 18.873 6.105 -23.424 1.00 89.62 134 GLY A N 1
ATOM 1058 C CA . GLY A 1 134 ? 19.447 6.725 -22.228 1.00 89.62 134 GLY A CA 1
ATOM 1059 C C . GLY A 1 134 ? 18.457 6.845 -21.066 1.00 89.62 134 GLY A C 1
ATOM 1060 O O . GLY A 1 134 ? 17.669 5.930 -20.805 1.00 89.62 134 GLY A O 1
ATOM 1061 N N . ASP A 1 135 ? 18.491 7.998 -20.400 1.00 87.88 135 ASP A N 1
ATOM 1062 C CA . ASP A 1 135 ? 17.688 8.307 -19.210 1.00 87.88 135 ASP A CA 1
ATOM 1063 C C . ASP A 1 135 ? 16.173 8.292 -19.478 1.00 87.88 135 ASP A C 1
ATOM 1065 O O . ASP A 1 135 ? 15.382 8.124 -18.552 1.00 87.88 135 ASP A O 1
ATOM 1069 N N . ALA A 1 136 ? 15.741 8.401 -20.742 1.00 87.00 136 ALA A N 1
ATOM 1070 C CA . ALA A 1 136 ? 14.324 8.310 -21.096 1.00 87.00 136 ALA A CA 1
ATOM 1071 C C . ALA A 1 136 ? 13.729 6.917 -20.809 1.00 87.00 136 ALA A C 1
ATOM 1073 O O . ALA A 1 136 ? 12.525 6.798 -20.583 1.00 87.00 136 ALA A O 1
ATOM 1074 N N . CYS A 1 137 ? 14.561 5.869 -20.792 1.00 92.50 137 CYS A N 1
ATOM 1075 C CA . CYS A 1 137 ? 14.160 4.495 -20.487 1.00 92.50 137 CYS A CA 1
ATOM 1076 C C . CYS A 1 137 ? 14.825 3.975 -19.199 1.00 92.50 137 CYS A C 1
ATOM 1078 O O . CYS A 1 137 ? 15.216 2.806 -19.129 1.00 92.50 137 CYS A O 1
ATOM 1080 N N . GLN A 1 138 ? 14.981 4.838 -18.194 1.00 90.81 138 GLN A N 1
ATOM 1081 C CA . GLN A 1 138 ? 15.530 4.484 -16.884 1.00 90.81 138 GLN A CA 1
ATOM 1082 C C . GLN A 1 138 ? 14.677 3.411 -16.178 1.00 90.81 138 GLN A C 1
ATOM 1084 O O . GLN A 1 138 ? 13.441 3.422 -16.236 1.00 90.81 138 GLN A O 1
ATOM 1089 N N . ASN A 1 139 ? 15.351 2.471 -15.504 1.00 93.62 139 ASN A N 1
ATOM 1090 C CA . ASN A 1 139 ? 14.712 1.452 -14.673 1.00 93.62 139 ASN A CA 1
ATOM 1091 C C . ASN A 1 139 ? 14.830 1.811 -13.183 1.00 93.62 139 ASN A C 1
ATOM 1093 O O . ASN A 1 139 ? 15.830 1.492 -12.539 1.00 93.62 139 ASN A O 1
ATOM 1097 N N . ASP A 1 140 ? 13.791 2.440 -12.637 1.00 93.25 140 ASP A N 1
ATOM 1098 C CA . ASP A 1 140 ? 13.793 2.991 -11.275 1.00 93.25 140 ASP A CA 1
ATOM 1099 C C . ASP A 1 140 ? 13.229 2.042 -10.209 1.00 93.25 140 ASP A C 1
ATOM 1101 O O . ASP A 1 140 ? 12.941 2.464 -9.090 1.00 93.25 140 ASP A O 1
ATOM 1105 N N . TRP A 1 141 ? 13.081 0.748 -10.514 1.00 95.12 141 TRP A N 1
ATOM 1106 C CA . TRP A 1 141 ? 12.371 -0.186 -9.631 1.00 95.12 141 TRP A CA 1
ATOM 1107 C C . TRP A 1 141 ? 12.907 -0.222 -8.196 1.00 95.12 141 TRP A C 1
ATOM 1109 O O . TRP A 1 141 ? 12.135 -0.347 -7.248 1.00 95.12 141 TRP A O 1
ATOM 1119 N N . ARG A 1 142 ? 14.230 -0.100 -8.018 1.00 96.00 142 ARG A N 1
ATOM 1120 C CA . ARG A 1 142 ? 14.861 -0.111 -6.690 1.00 96.00 142 ARG A CA 1
ATOM 1121 C C . ARG A 1 142 ? 14.475 1.119 -5.887 1.00 96.00 142 ARG A C 1
ATOM 1123 O O . ARG A 1 142 ? 14.167 0.990 -4.706 1.00 96.00 142 ARG A O 1
ATOM 1130 N N . VAL A 1 143 ? 14.508 2.284 -6.529 1.00 95.44 143 VAL A N 1
ATOM 1131 C CA . VAL A 1 143 ? 14.219 3.560 -5.874 1.00 95.44 143 VAL A CA 1
ATOM 1132 C C . VAL A 1 143 ? 12.727 3.668 -5.581 1.00 95.44 143 VAL A C 1
ATOM 1134 O O . VAL A 1 143 ? 12.368 4.114 -4.501 1.00 95.44 143 VAL A O 1
ATOM 1137 N N . ASP A 1 144 ? 11.872 3.143 -6.461 1.00 95.69 144 ASP A N 1
ATOM 1138 C CA . ASP A 1 144 ? 10.424 3.066 -6.237 1.00 95.69 144 ASP A CA 1
ATOM 1139 C C . ASP A 1 144 ? 10.083 2.225 -4.994 1.00 95.69 144 ASP A C 1
ATOM 1141 O O . ASP A 1 144 ? 9.328 2.656 -4.126 1.00 95.69 144 ASP A O 1
ATOM 1145 N N . VAL A 1 145 ? 10.710 1.051 -4.835 1.00 96.31 145 VAL A N 1
ATOM 1146 C CA . VAL A 1 145 ? 10.523 0.206 -3.638 1.00 96.31 145 VAL A CA 1
ATOM 1147 C C . VAL A 1 145 ? 11.100 0.870 -2.382 1.00 96.31 145 VAL A C 1
ATOM 1149 O O . VAL A 1 145 ? 10.469 0.850 -1.327 1.00 96.31 145 VAL A O 1
ATOM 1152 N N . GLN A 1 146 ? 12.296 1.459 -2.468 1.00 96.19 146 GLN A N 1
ATOM 1153 C CA . GLN A 1 146 ? 12.963 2.100 -1.325 1.00 96.19 146 GLN A CA 1
ATOM 1154 C C . GLN A 1 146 ? 12.244 3.378 -0.864 1.00 96.19 146 GLN A C 1
ATOM 1156 O O . GLN A 1 146 ? 12.184 3.650 0.335 1.00 96.19 146 GLN A O 1
ATOM 1161 N N . GLY A 1 147 ? 11.689 4.143 -1.804 1.00 95.56 147 GLY A N 1
ATOM 1162 C CA . GLY A 1 147 ? 10.946 5.380 -1.568 1.00 95.56 147 GLY A CA 1
ATOM 1163 C C . GLY A 1 147 ? 9.475 5.167 -1.213 1.00 95.56 147 GLY A C 1
ATOM 1164 O O . GLY A 1 147 ? 8.829 6.104 -0.750 1.00 95.56 147 GLY A O 1
ATOM 1165 N N . ALA A 1 148 ? 8.946 3.946 -1.351 1.00 95.31 148 ALA A N 1
ATOM 1166 C CA . ALA A 1 148 ? 7.520 3.643 -1.222 1.00 95.31 148 ALA A CA 1
ATOM 1167 C C . ALA A 1 148 ? 6.872 4.184 0.066 1.00 95.31 148 ALA A C 1
ATOM 1169 O O . ALA A 1 148 ? 5.793 4.774 0.019 1.00 95.31 148 ALA A O 1
ATOM 1170 N N . ILE A 1 149 ? 7.528 4.008 1.219 1.00 94.44 149 ILE A N 1
ATOM 1171 C CA . ILE A 1 149 ? 7.003 4.475 2.513 1.00 94.44 149 ILE A CA 1
ATOM 1172 C C . ILE A 1 149 ? 6.995 6.003 2.593 1.00 94.44 149 ILE A C 1
ATOM 1174 O O . ILE A 1 149 ? 6.043 6.580 3.115 1.00 94.44 149 ILE A O 1
ATOM 1178 N N . VAL A 1 150 ? 8.030 6.656 2.054 1.00 94.81 150 VAL A N 1
ATOM 1179 C CA . VAL A 1 150 ? 8.095 8.118 1.999 1.00 94.81 150 VAL A CA 1
ATOM 1180 C C . VAL A 1 150 ? 7.007 8.628 1.071 1.00 94.81 150 VAL A C 1
ATOM 1182 O O . VAL A 1 150 ? 6.216 9.446 1.503 1.00 94.81 150 VAL A O 1
ATOM 1185 N N . HIS A 1 151 ? 6.867 8.104 -0.146 1.00 93.94 151 HIS A N 1
ATOM 1186 C CA . HIS A 1 151 ? 5.794 8.513 -1.054 1.00 93.94 151 HIS A CA 1
ATOM 1187 C C . HIS A 1 151 ? 4.398 8.359 -0.425 1.00 93.94 151 HIS A C 1
ATOM 1189 O O . HIS A 1 151 ? 3.550 9.247 -0.540 1.00 93.94 151 HIS A O 1
ATOM 1195 N N . ALA A 1 152 ? 4.167 7.259 0.298 1.00 93.88 152 ALA A N 1
ATOM 1196 C CA . ALA A 1 152 ? 2.898 6.995 0.962 1.00 93.88 152 ALA A CA 1
ATOM 1197 C C . ALA A 1 152 ? 2.552 8.004 2.072 1.00 93.88 152 ALA A C 1
ATOM 1199 O O . ALA A 1 152 ? 1.369 8.185 2.345 1.00 93.88 152 ALA A O 1
ATOM 1200 N N . SER A 1 153 ? 3.526 8.684 2.691 1.00 93.19 153 SER A N 1
ATOM 1201 C CA . SER A 1 153 ? 3.241 9.676 3.741 1.00 93.19 153 SER A CA 1
ATOM 1202 C C . SER A 1 153 ? 2.707 11.011 3.211 1.00 93.19 153 SER A C 1
ATOM 1204 O O . SER A 1 153 ? 2.268 11.839 4.004 1.00 93.19 153 SER A O 1
ATOM 1206 N N . TRP A 1 154 ? 2.780 11.245 1.897 1.00 86.31 154 TRP A N 1
ATOM 1207 C CA . TRP A 1 154 ? 2.342 12.488 1.242 1.00 86.31 154 TRP A CA 1
ATOM 1208 C C . TRP A 1 154 ? 1.022 12.324 0.474 1.00 86.31 154 TRP A C 1
ATOM 1210 O O . TRP A 1 154 ? 0.603 13.249 -0.223 1.00 86.31 154 TRP A O 1
ATOM 1220 N N . LYS A 1 155 ? 0.386 11.153 0.570 1.00 70.94 155 LYS A N 1
ATOM 1221 C CA . LYS A 1 155 ? -0.915 10.841 -0.036 1.00 70.94 155 LYS A CA 1
ATOM 1222 C C . LYS A 1 155 ? -2.044 10.983 0.973 1.00 70.94 155 LYS A C 1
ATOM 1224 O O . LYS A 1 155 ? -3.131 11.415 0.531 1.00 70.94 155 LYS A O 1
#

Radius of gyration: 47.34 Å; chains: 1; bounding box: 110×56×128 Å